Protein AF-A0A7Y2K6D4-F1 (afdb_monomer)

Solvent-accessible surface area (backbone atoms only — not comparable to full-atom values): 5765 Å² total; per-residue (Å²): 112,74,66,63,62,68,44,50,59,63,50,50,50,51,50,50,54,51,48,51,38,58,72,73,65,43,77,71,92,57,51,30,50,75,83,76,61,53,95,91,52,88,77,87,76,90,47,38,27,34,46,38,64,92,76,44,72,49,71,49,98,82,44,17,36,39,36,40,30,32,30,64,82,66,54,73,45,80,43,79,39,78,67,56,65,93,63,54,83,78,44,60,64,48,109

Secondary structure (DSSP, 8-state):
-HHHHHHHHHHHHHHHHHHHIIIIIS---S---GGG--TT--------EEE-GGG-EEE-TTS-EEEEEE-TT--EEEEEES---TTGGG-SEE-

Mean predicted aligned error: 9.54 Å

Sequence (95 aa):
MKILQKFIFPILLLAVIALVYTVYFSPSKGLGSFSDFDPNNNAVKDIKVNLLVDRGINLDSHGGATFYTSDKGGNVVLINADKVPAEIESAKVVI

Radius of gyration: 20.66 Å; Cα contacts (8 Å, |Δi|>4): 112; chains: 1; bounding box: 41×28×60 Å

Foldseek 3Di:
DVVVVVCPVVVVVVVVVVVCCVPPVPVPVFFADPVVDDPVDPDDDDTKWFWPLVVPWAADPQAWIWGWTAGPVRDIDIDTGNHDDPCVSVDGIDD

pLDDT: mean 86.64, std 9.34, range [53.88, 96.94]

Structure (mmCIF, N/CA/C/O backbone):
data_AF-A0A7Y2K6D4-F1
#
_entry.id   AF-A0A7Y2K6D4-F1
#
loop_
_atom_site.group_PDB
_atom_site.id
_atom_site.type_symbol
_atom_site.label_atom_id
_atom_site.label_alt_id
_atom_site.label_comp_id
_atom_site.label_asym_id
_atom_site.label_entity_id
_atom_site.label_seq_id
_atom_site.pdbx_PDB_ins_code
_atom_site.Cartn_x
_atom_site.Cartn_y
_atom_site.Cartn_z
_atom_site.occupancy
_atom_site.B_iso_or_equiv
_atom_site.auth_seq_id
_atom_site.auth_comp_id
_atom_site.auth_asym_id
_atom_site.auth_atom_id
_atom_site.pdbx_PDB_model_num
ATOM 1 N N . MET A 1 1 ? -22.979 -3.265 44.281 1.00 60.59 1 MET A N 1
ATOM 2 C CA . MET A 1 1 ? -23.959 -2.533 43.440 1.00 60.59 1 MET A CA 1
ATOM 3 C C . MET A 1 1 ? -23.559 -1.081 43.160 1.00 60.59 1 MET A C 1
ATOM 5 O O . MET A 1 1 ? -23.448 -0.739 41.994 1.00 60.59 1 MET A O 1
ATOM 9 N N . LYS A 1 2 ? -23.245 -0.245 44.166 1.00 66.94 2 LYS A N 1
ATOM 10 C CA . LYS A 1 2 ? -22.865 1.175 43.948 1.00 66.94 2 LYS A CA 1
ATOM 11 C C . LYS A 1 2 ? -21.558 1.381 43.160 1.00 66.94 2 LYS A C 1
ATOM 13 O O . LYS A 1 2 ? -21.434 2.328 42.394 1.00 66.94 2 LYS A O 1
ATOM 18 N N . ILE A 1 3 ? -20.599 0.473 43.331 1.00 71.62 3 ILE A N 1
ATOM 19 C CA . ILE A 1 3 ? -19.293 0.520 42.654 1.00 71.62 3 ILE A CA 1
ATOM 20 C C . ILE A 1 3 ? -19.434 0.254 41.150 1.00 71.62 3 ILE A C 1
ATOM 22 O O . ILE A 1 3 ? -18.873 0.988 40.349 1.00 71.62 3 ILE A O 1
ATOM 26 N N . LEU A 1 4 ? -20.249 -0.731 40.760 1.00 73.19 4 LEU A N 1
ATOM 27 C CA . LEU A 1 4 ? -20.445 -1.094 39.354 1.00 73.19 4 LEU A CA 1
ATOM 28 C C . LEU A 1 4 ? -21.168 0.014 38.569 1.00 73.19 4 LEU A C 1
ATOM 30 O O . LEU A 1 4 ? -20.768 0.343 37.459 1.00 73.19 4 LEU A O 1
ATOM 34 N N . GLN A 1 5 ? -22.164 0.664 39.185 1.00 77.38 5 GLN A N 1
ATOM 35 C CA . GLN A 1 5 ? -22.816 1.847 38.609 1.00 77.38 5 GLN A CA 1
ATOM 36 C C . GLN A 1 5 ? -21.851 3.024 38.430 1.00 77.38 5 GLN A C 1
ATOM 38 O O . GLN A 1 5 ? -21.930 3.730 37.429 1.00 77.38 5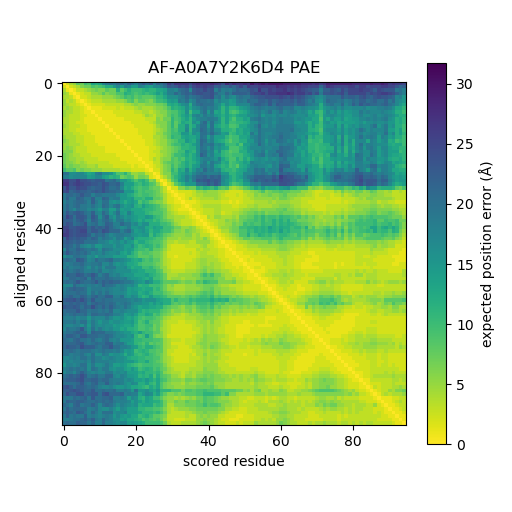 GLN A O 1
ATOM 43 N N . LYS A 1 6 ? -20.907 3.218 39.360 1.00 84.44 6 LYS A N 1
ATOM 44 C CA . LYS A 1 6 ? -19.915 4.299 39.276 1.00 84.44 6 LYS A CA 1
ATOM 45 C C . LYS A 1 6 ? -18.951 4.123 38.096 1.00 84.44 6 LYS A C 1
ATOM 47 O O . LYS A 1 6 ? -18.421 5.110 37.596 1.00 84.44 6 LYS A O 1
ATOM 52 N N . PHE A 1 7 ? -18.757 2.888 37.632 1.00 90.81 7 PHE A N 1
ATOM 53 C CA . PHE A 1 7 ? -17.877 2.577 36.508 1.00 90.81 7 PHE A CA 1
ATOM 54 C C . PHE A 1 7 ? -18.577 2.511 35.146 1.00 90.81 7 PHE A C 1
ATOM 56 O O . PHE A 1 7 ? -17.889 2.444 34.131 1.00 90.81 7 PHE A O 1
ATOM 63 N N . ILE A 1 8 ? -19.912 2.603 35.088 1.00 91.38 8 ILE A N 1
ATOM 64 C CA . ILE A 1 8 ? -20.650 2.511 33.818 1.00 91.38 8 ILE A CA 1
ATOM 65 C C . ILE A 1 8 ? -20.205 3.600 32.828 1.00 91.38 8 ILE A C 1
ATOM 67 O O . ILE A 1 8 ? -19.948 3.321 31.662 1.00 91.38 8 ILE A O 1
ATOM 71 N N . PHE A 1 9 ? -20.037 4.830 33.320 1.00 91.06 9 PHE A N 1
ATOM 72 C CA . PHE A 1 9 ? -19.660 5.985 32.514 1.00 91.06 9 PHE A CA 1
ATOM 73 C C . PHE A 1 9 ? -18.203 5.934 32.027 1.00 91.06 9 PHE A C 1
ATOM 75 O O . PHE A 1 9 ? -17.992 6.069 30.824 1.00 91.06 9 PHE A O 1
ATOM 82 N N . 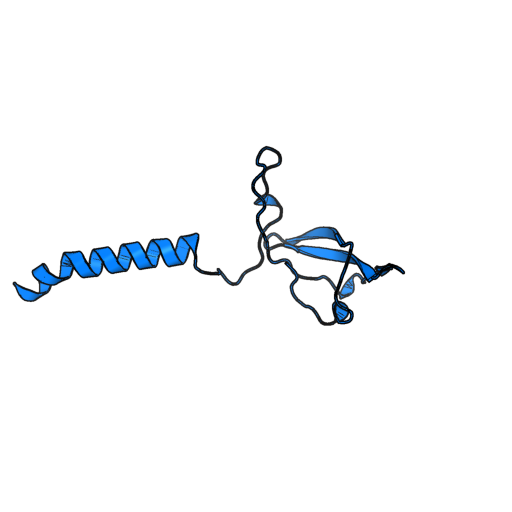PRO A 1 10 ? -17.187 5.693 32.881 1.00 94.31 10 PRO A N 1
ATOM 83 C CA . PRO A 1 10 ? -15.810 5.580 32.399 1.00 94.31 10 PRO A CA 1
ATOM 84 C C . PRO A 1 10 ? -15.596 4.381 31.465 1.00 94.31 10 PRO A C 1
ATOM 86 O O . PRO A 1 10 ? -14.818 4.497 30.521 1.00 94.31 10 PRO A O 1
ATOM 89 N N . ILE A 1 11 ? -16.304 3.261 31.663 1.00 94.94 11 ILE A N 1
ATOM 90 C CA . ILE A 1 11 ? -16.255 2.125 30.727 1.00 94.94 11 ILE A CA 1
ATOM 91 C C . ILE A 1 11 ? -16.861 2.515 29.377 1.00 94.94 11 ILE A C 1
ATOM 93 O O . ILE A 1 11 ? -16.263 2.237 28.341 1.00 94.94 11 ILE A O 1
ATOM 97 N N . LEU A 1 12 ? -18.015 3.190 29.377 1.00 95.69 12 LEU A N 1
ATOM 98 C CA . LEU A 1 12 ? -18.648 3.671 28.150 1.00 95.69 12 LEU A CA 1
ATOM 99 C C . LEU A 1 12 ? -17.738 4.653 27.399 1.00 95.69 12 LEU A C 1
ATOM 101 O O . LEU A 1 12 ? -17.578 4.537 26.1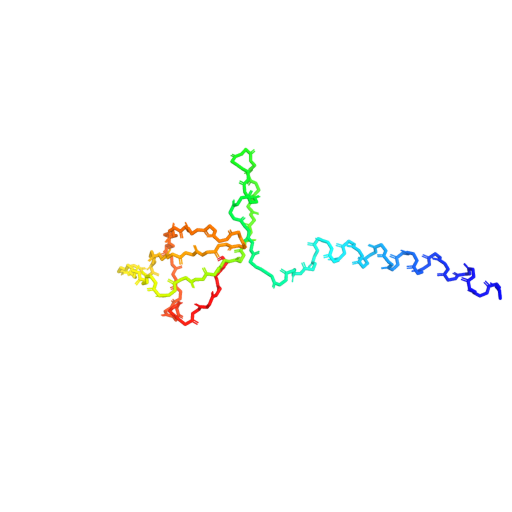88 1.00 95.69 12 LEU A O 1
ATOM 105 N N . LEU A 1 13 ? -17.096 5.580 28.116 1.00 96.69 13 LEU A N 1
ATOM 106 C CA . LEU A 1 13 ? -16.151 6.529 27.532 1.00 96.69 13 LEU A CA 1
ATOM 107 C C . LEU A 1 13 ? -14.963 5.808 26.881 1.00 96.69 13 LEU A C 1
ATOM 109 O O . LEU A 1 13 ? -14.635 6.085 25.729 1.00 96.69 13 LEU A O 1
ATOM 113 N N . LEU A 1 14 ? -14.353 4.849 27.585 1.00 96.94 14 LEU A N 1
ATOM 114 C CA . LEU A 1 14 ? -13.275 4.026 27.035 1.00 96.94 14 LEU A CA 1
ATOM 115 C C . LEU A 1 14 ? -13.729 3.232 25.807 1.00 96.94 14 LEU A C 1
ATOM 117 O O . LEU A 1 14 ? -12.982 3.150 24.837 1.00 96.94 14 LEU A O 1
ATOM 121 N N . ALA A 1 15 ? -14.948 2.690 25.819 1.00 96.38 15 ALA A N 1
ATOM 122 C CA . ALA A 1 15 ? -15.504 1.962 24.684 1.00 96.38 15 ALA A CA 1
ATOM 123 C C . ALA A 1 15 ? -15.680 2.863 23.451 1.00 96.38 15 ALA A C 1
ATOM 125 O O . ALA A 1 15 ? -15.325 2.456 22.348 1.00 96.38 15 ALA A O 1
ATOM 126 N N . VAL A 1 16 ? -16.164 4.098 23.627 1.00 96.94 16 VAL A N 1
ATOM 127 C CA . VAL A 1 16 ? -16.295 5.069 22.528 1.00 96.94 16 VAL A CA 1
ATOM 128 C C . VAL A 1 16 ? -14.925 5.471 21.982 1.00 96.94 16 VAL A C 1
ATOM 130 O O . VAL A 1 16 ? -14.735 5.462 20.769 1.00 96.94 16 VAL A O 1
ATOM 133 N N . ILE A 1 17 ? -13.951 5.764 22.851 1.00 95.94 17 ILE A N 1
ATOM 134 C CA . ILE A 1 17 ? -12.574 6.078 22.429 1.00 95.94 17 ILE A CA 1
ATOM 135 C C . ILE A 1 17 ? -11.975 4.901 21.655 1.00 95.94 17 ILE A C 1
ATOM 137 O O . ILE A 1 17 ? -11.401 5.098 20.586 1.00 95.94 17 ILE A O 1
ATOM 141 N N . ALA A 1 18 ? -12.138 3.677 22.163 1.00 92.88 18 ALA A N 1
ATOM 142 C CA . ALA A 1 18 ? -11.661 2.472 21.501 1.00 92.88 18 ALA A CA 1
ATOM 143 C C . ALA A 1 18 ? -12.334 2.270 20.139 1.00 92.88 18 ALA A C 1
ATOM 145 O O . ALA A 1 18 ? -11.648 1.915 19.191 1.00 92.88 18 ALA A O 1
ATOM 146 N N . LEU A 1 19 ? -13.637 2.534 20.015 1.00 91.88 19 LEU A N 1
ATOM 147 C CA . LEU A 1 19 ? -14.372 2.436 18.754 1.00 91.88 19 LEU A CA 1
ATOM 148 C C . LEU A 1 19 ? -13.912 3.483 17.733 1.00 91.88 19 LEU A C 1
ATOM 150 O O . LEU A 1 19 ? -13.659 3.147 16.580 1.00 91.88 19 LEU A O 1
ATOM 154 N N . VAL A 1 20 ? -13.750 4.743 18.144 1.00 89.19 20 VAL A N 1
ATOM 155 C CA . VAL A 1 20 ? -13.212 5.789 17.260 1.00 89.19 20 VAL A CA 1
ATOM 156 C C . VAL A 1 20 ? -11.796 5.426 16.829 1.00 89.19 20 VAL A C 1
ATOM 158 O O . VAL A 1 20 ? -11.476 5.496 15.644 1.00 89.19 20 VAL A O 1
ATOM 161 N N . TYR A 1 21 ? -10.963 4.971 17.767 1.00 85.56 21 TYR A N 1
ATOM 162 C CA . TYR A 1 21 ? -9.622 4.513 17.450 1.00 85.56 21 TYR A CA 1
ATOM 163 C C . TYR A 1 21 ? -9.664 3.345 16.467 1.00 85.56 21 TYR A C 1
ATOM 165 O O . TYR A 1 21 ? -8.990 3.410 15.454 1.00 85.56 21 TYR A O 1
ATOM 173 N N . THR A 1 22 ? -10.477 2.310 16.681 1.00 80.31 22 THR A N 1
ATOM 174 C CA . THR A 1 22 ? -10.487 1.132 15.804 1.00 80.31 22 THR A CA 1
ATOM 175 C C . THR A 1 22 ? -11.082 1.375 14.424 1.00 80.31 22 THR A C 1
ATOM 177 O O . THR A 1 22 ? -10.660 0.722 13.474 1.00 80.31 22 THR A O 1
ATOM 180 N N . VAL A 1 23 ? -12.025 2.306 14.293 1.00 76.19 23 VAL A N 1
ATOM 181 C CA . VAL A 1 23 ? -12.661 2.619 13.007 1.00 76.19 23 VAL A CA 1
ATOM 182 C C . VAL A 1 23 ? -11.840 3.621 12.194 1.00 76.19 23 VAL A C 1
ATOM 184 O O . VAL A 1 23 ? -11.704 3.442 10.987 1.00 76.19 23 VAL A O 1
ATOM 187 N N . TYR A 1 24 ? -11.283 4.657 12.830 1.00 69.50 24 TYR A N 1
ATOM 188 C CA . TYR A 1 24 ? -10.589 5.741 12.120 1.00 69.50 24 TYR A CA 1
ATOM 189 C C . TYR A 1 24 ? -9.066 5.641 12.150 1.00 69.50 24 TYR A C 1
ATOM 191 O O . TYR A 1 24 ? -8.414 5.954 11.158 1.00 69.50 24 TYR A O 1
ATOM 199 N N . PHE A 1 25 ? -8.492 5.253 13.288 1.00 70.00 25 PHE A N 1
ATOM 200 C CA . PHE A 1 25 ? -7.048 5.343 13.526 1.00 70.00 25 PHE A CA 1
ATOM 201 C C . PHE A 1 25 ? -6.347 3.994 13.549 1.00 70.00 25 PHE A C 1
ATOM 203 O O . PHE A 1 25 ? -5.122 3.949 13.445 1.00 70.00 25 PHE A O 1
ATOM 210 N N . SER A 1 26 ? -7.092 2.896 13.690 1.00 61.22 26 SER A N 1
ATOM 211 C CA . SER A 1 26 ? -6.522 1.571 13.600 1.00 61.22 26 SER A CA 1
ATOM 212 C C . SER A 1 26 ? -5.989 1.468 12.192 1.00 61.22 26 SER A C 1
ATOM 214 O O . SER A 1 26 ? -6.757 1.610 11.233 1.00 61.22 26 SER A O 1
ATOM 216 N N . PRO A 1 27 ? -4.681 1.227 12.051 1.00 56.44 27 PRO A N 1
ATOM 217 C CA . PRO A 1 27 ? -4.116 0.882 10.776 1.00 56.44 27 PRO A CA 1
ATOM 218 C C . PRO A 1 27 ? -4.668 -0.506 10.483 1.00 56.44 27 PRO A C 1
ATOM 220 O O . PRO A 1 27 ? -4.000 -1.494 10.779 1.00 56.44 27 PRO A O 1
ATOM 223 N N . SER A 1 28 ? -5.919 -0.609 10.016 1.00 53.88 28 SER A N 1
ATOM 224 C CA . SER A 1 28 ? -6.488 -1.878 9.594 1.00 53.88 28 SER A CA 1
ATOM 225 C C . SER A 1 28 ? -5.505 -2.404 8.559 1.00 53.88 28 SER A C 1
ATOM 227 O O . SER A 1 28 ? 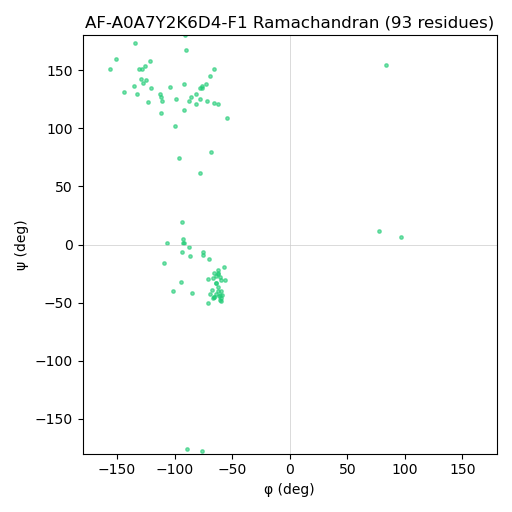-5.220 -1.772 7.542 1.00 53.88 28 SER A O 1
ATOM 229 N N . LYS A 1 29 ? -4.800 -3.456 8.978 1.00 59.09 29 LYS A N 1
ATOM 230 C CA . LYS A 1 29 ? -3.551 -3.936 8.396 1.00 59.09 29 LYS A CA 1
ATOM 231 C C . LYS A 1 29 ? -3.873 -4.714 7.126 1.00 59.09 29 LYS A C 1
ATOM 233 O O . LYS A 1 29 ? -3.652 -5.918 7.062 1.00 59.09 29 LYS A O 1
ATOM 238 N N . GLY A 1 30 ? -4.468 -4.035 6.159 1.00 74.56 30 GLY A N 1
ATOM 239 C CA . GLY A 1 30 ? -4.918 -4.594 4.900 1.00 74.56 30 GLY A CA 1
ATOM 240 C C . GLY A 1 30 ? -4.519 -3.703 3.739 1.00 74.56 30 GLY A C 1
ATOM 241 O O . GLY A 1 30 ? -3.987 -2.605 3.913 1.00 74.56 30 GLY A O 1
ATOM 242 N N . LEU A 1 31 ? -4.770 -4.216 2.544 1.00 83.25 31 LEU A N 1
ATOM 243 C CA . LEU A 1 31 ? -4.671 -3.426 1.331 1.00 83.25 31 LEU A CA 1
ATOM 244 C C . LEU A 1 31 ? -5.815 -2.402 1.317 1.00 83.25 31 LEU A C 1
ATOM 246 O O . LEU A 1 31 ? -6.916 -2.682 1.798 1.00 83.25 31 LEU A O 1
ATOM 250 N N . GLY A 1 32 ? -5.560 -1.211 0.787 1.00 86.94 32 GLY A N 1
ATOM 251 C CA . GLY A 1 32 ? -6.606 -0.258 0.432 1.00 86.94 32 GLY A CA 1
ATOM 252 C C . GLY A 1 32 ? -7.301 -0.663 -0.865 1.00 86.94 32 GLY A C 1
ATOM 253 O O . GLY A 1 32 ? -7.009 -1.718 -1.430 1.00 86.94 32 GLY A O 1
ATOM 254 N N . SER A 1 33 ? -8.247 0.154 -1.331 1.00 88.00 33 SER A N 1
ATOM 255 C CA . SER A 1 33 ? -8.861 -0.030 -2.648 1.00 88.00 33 SER A CA 1
ATOM 256 C C . SER A 1 33 ? -8.754 1.216 -3.496 1.00 88.00 33 SER A C 1
ATOM 258 O O . SER A 1 33 ? -8.962 2.320 -2.997 1.00 88.00 33 SER A O 1
ATOM 260 N N . PHE A 1 34 ? -8.514 1.029 -4.790 1.00 89.19 34 PHE A N 1
ATOM 261 C CA . PHE A 1 34 ? -8.590 2.119 -5.756 1.00 89.19 34 PHE A CA 1
ATOM 262 C C . PHE A 1 34 ? -10.015 2.672 -5.874 1.00 89.19 34 PHE A C 1
ATOM 264 O O . PHE A 1 34 ? -10.187 3.858 -6.128 1.00 89.19 34 PHE A O 1
ATOM 271 N N . SER A 1 35 ? -11.041 1.855 -5.606 1.00 86.75 35 SER A N 1
ATOM 272 C CA . SER A 1 35 ? -12.434 2.317 -5.592 1.00 86.75 35 SER A CA 1
ATOM 273 C C . SER A 1 35 ? -12.766 3.232 -4.412 1.00 86.75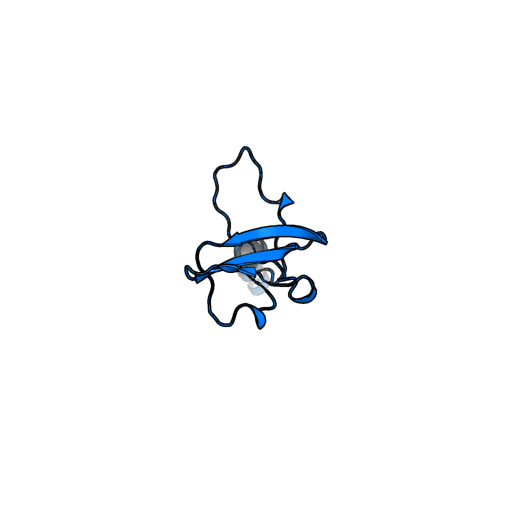 35 SER A C 1
ATOM 27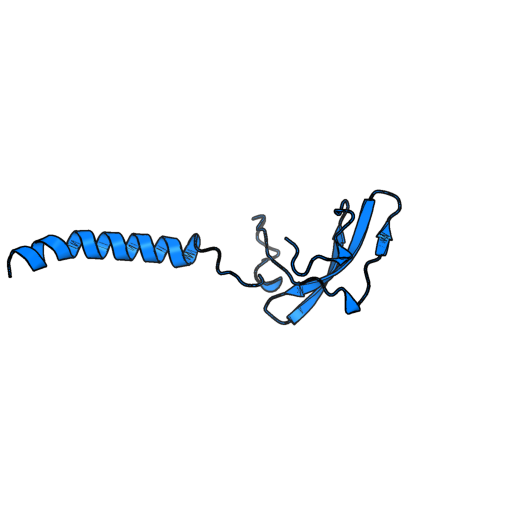5 O O . SER A 1 35 ? -13.841 3.819 -4.394 1.00 86.75 35 SER A O 1
ATOM 277 N N . ASP A 1 36 ? -11.887 3.327 -3.407 1.00 83.56 36 ASP A N 1
ATOM 278 C CA . ASP A 1 36 ? -12.082 4.244 -2.282 1.00 83.56 36 ASP A CA 1
ATOM 279 C C . ASP A 1 36 ? -11.776 5.710 -2.686 1.00 83.56 36 ASP A C 1
ATOM 281 O O . ASP A 1 36 ? -12.057 6.622 -1.907 1.00 83.56 36 ASP A O 1
ATOM 285 N N . PHE A 1 37 ? -11.214 5.948 -3.882 1.00 83.62 37 PHE A N 1
ATOM 286 C CA . PHE A 1 37 ? -10.985 7.284 -4.437 1.00 83.62 37 PHE A CA 1
ATOM 287 C C . PHE A 1 37 ? -12.171 7.722 -5.303 1.00 83.62 37 PHE A C 1
ATOM 289 O O . PHE A 1 37 ? -12.447 7.138 -6.351 1.00 83.62 37 PHE A O 1
ATOM 296 N N . ASP A 1 38 ? -12.860 8.774 -4.865 1.00 81.25 38 ASP A N 1
ATOM 297 C CA . ASP A 1 38 ? -13.928 9.427 -5.625 1.00 81.25 38 ASP A CA 1
ATOM 298 C C . ASP A 1 38 ? -13.319 10.506 -6.542 1.00 81.25 38 ASP A C 1
ATOM 300 O O . ASP A 1 38 ? -12.675 11.422 -6.025 1.00 81.25 38 ASP A O 1
ATOM 304 N N . PRO A 1 39 ? -13.540 10.460 -7.871 1.00 80.94 39 PRO A N 1
ATOM 305 C CA . PRO A 1 39 ? -13.075 11.491 -8.804 1.00 80.94 39 PRO A CA 1
ATOM 306 C C . PRO A 1 39 ? -13.571 12.911 -8.488 1.00 80.94 39 PRO A C 1
ATOM 308 O O . PRO A 1 39 ? -12.992 13.881 -8.969 1.00 80.94 39 PRO A O 1
ATOM 311 N N . ASN A 1 40 ? -14.645 13.050 -7.703 1.00 87.50 40 ASN A N 1
ATOM 312 C CA . ASN A 1 40 ? -15.206 14.334 -7.278 1.00 87.50 40 ASN A CA 1
ATOM 313 C C . ASN A 1 40 ? -14.649 14.818 -5.927 1.00 87.50 40 ASN A C 1
ATOM 315 O O . ASN A 1 40 ? -15.066 15.865 -5.427 1.00 87.50 40 ASN A O 1
ATOM 319 N N . ASN A 1 41 ? -13.727 14.070 -5.316 1.00 80.44 41 ASN A N 1
ATOM 320 C CA . ASN A 1 41 ? -13.097 14.406 -4.047 1.00 80.44 41 ASN A CA 1
ATOM 321 C C . ASN A 1 41 ? -11.608 14.718 -4.254 1.00 80.44 41 ASN A C 1
ATOM 323 O O . ASN A 1 41 ? -10.871 13.937 -4.843 1.00 80.44 41 ASN A O 1
ATOM 327 N N . ASN A 1 42 ? -11.151 15.853 -3.721 1.00 81.44 42 ASN A N 1
ATOM 328 C CA . ASN A 1 42 ? -9.750 16.283 -3.801 1.00 81.44 42 ASN A CA 1
ATOM 329 C C . ASN A 1 42 ? -8.909 15.841 -2.589 1.00 81.44 42 ASN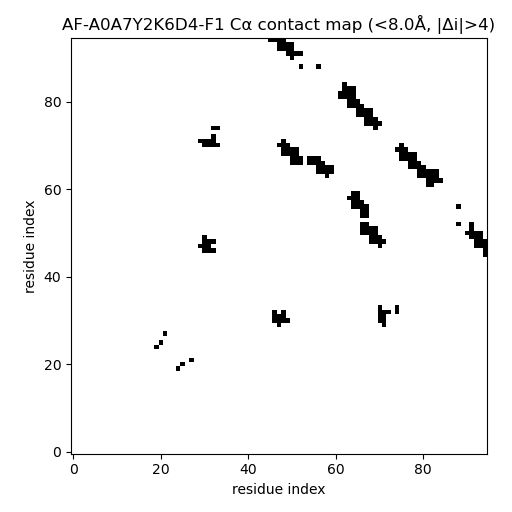 A C 1
ATOM 331 O O . ASN A 1 42 ? -7.756 16.250 -2.453 1.00 81.44 42 ASN A O 1
ATOM 335 N N . ALA A 1 43 ? -9.477 15.062 -1.664 1.00 79.94 43 ALA A N 1
ATOM 336 C C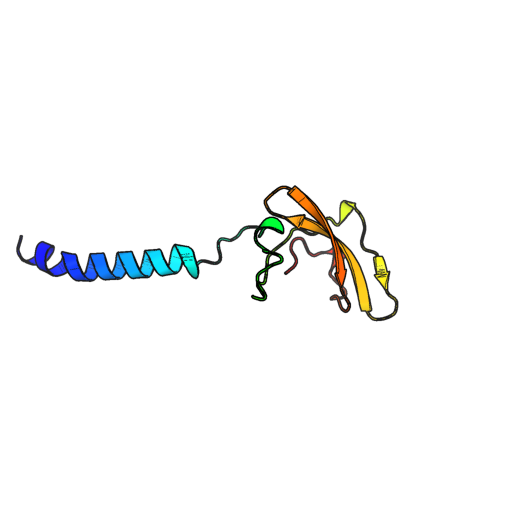A . ALA A 1 43 ? -8.744 14.549 -0.517 1.00 79.94 43 ALA A CA 1
ATOM 337 C C . ALA A 1 43 ? -7.653 13.565 -0.967 1.00 79.94 43 ALA A C 1
ATOM 339 O O . ALA A 1 43 ? -7.939 12.531 -1.569 1.00 79.94 43 ALA A O 1
ATOM 340 N N . VAL A 1 44 ? -6.403 13.870 -0.618 1.00 79.31 44 VAL A N 1
ATOM 341 C CA . VAL A 1 44 ? -5.275 12.951 -0.791 1.00 79.31 44 VAL A CA 1
ATOM 342 C C . VAL A 1 44 ? -5.321 11.922 0.333 1.00 79.31 44 VAL A C 1
ATOM 344 O O . VAL A 1 44 ? -5.374 12.278 1.512 1.00 79.31 44 VAL A O 1
ATOM 347 N N . LYS A 1 45 ? -5.326 10.642 -0.034 1.00 81.75 45 LYS A N 1
ATOM 348 C CA . LYS A 1 45 ? -5.311 9.523 0.903 1.00 81.75 45 LYS A CA 1
ATOM 349 C C . LYS A 1 45 ? -4.258 8.521 0.467 1.00 81.75 45 LYS A C 1
ATOM 351 O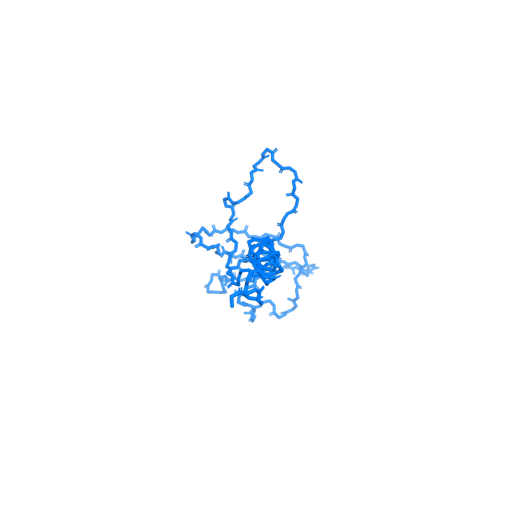 O . LYS A 1 45 ? -4.290 8.049 -0.662 1.00 81.75 45 LYS A O 1
ATOM 356 N N . ASP A 1 46 ? -3.407 8.139 1.402 1.00 87.12 46 ASP A N 1
ATOM 357 C CA . ASP A 1 46 ? -2.445 7.069 1.186 1.00 87.12 46 ASP A CA 1
ATOM 358 C C . ASP A 1 46 ? -3.149 5.710 1.300 1.00 87.12 46 ASP A C 1
ATOM 360 O O . ASP A 1 46 ? -3.930 5.470 2.234 1.00 87.12 46 ASP A O 1
ATOM 364 N N . ILE A 1 47 ? -2.871 4.796 0.366 1.00 87.94 47 ILE A N 1
ATOM 365 C CA . ILE A 1 47 ? -3.385 3.425 0.414 1.00 87.94 47 ILE A CA 1
ATOM 366 C C . ILE A 1 47 ? -2.266 2.410 0.240 1.00 87.94 47 ILE A C 1
ATOM 368 O O . ILE A 1 47 ? -1.359 2.587 -0.552 1.00 87.94 47 ILE A O 1
ATOM 372 N N . LYS A 1 48 ? -2.362 1.295 0.962 1.00 90.31 48 LYS A N 1
ATOM 373 C CA . LYS A 1 48 ? -1.426 0.179 0.810 1.00 90.31 48 LYS A CA 1
ATOM 374 C C . LYS A 1 48 ? -1.891 -0.728 -0.318 1.00 90.31 48 LYS A C 1
ATOM 376 O O . LYS A 1 48 ? -3.018 -1.210 -0.260 1.00 90.31 48 LYS A O 1
ATOM 381 N N . VAL A 1 49 ? -1.046 -1.023 -1.291 1.00 92.69 49 VAL A N 1
ATOM 382 C CA . VAL A 1 49 ? -1.367 -1.949 -2.389 1.00 92.69 49 VAL A CA 1
ATOM 383 C C . VAL A 1 49 ? -0.280 -3.004 -2.531 1.00 92.69 49 VAL A C 1
ATOM 385 O O . VAL A 1 49 ? 0.874 -2.776 -2.177 1.00 92.69 49 VAL A O 1
ATOM 388 N N . ASN A 1 50 ? -0.651 -4.192 -3.001 1.00 93.19 50 ASN A N 1
ATOM 389 C CA . ASN A 1 50 ? 0.299 -5.274 -3.229 1.00 93.19 50 ASN A CA 1
ATOM 390 C C . ASN A 1 50 ? 1.081 -4.999 -4.505 1.00 93.19 50 ASN A C 1
ATOM 392 O O . ASN A 1 50 ? 0.478 -4.706 -5.533 1.00 93.19 50 ASN A O 1
ATOM 396 N N . LEU A 1 51 ? 2.396 -5.175 -4.459 1.00 93.50 51 LEU A N 1
ATOM 397 C CA . LEU A 1 51 ? 3.239 -5.155 -5.645 1.00 93.50 51 LEU A CA 1
ATOM 398 C C . LEU A 1 51 ? 3.185 -6.519 -6.344 1.00 93.50 51 LEU A C 1
ATOM 400 O O . LEU A 1 51 ? 3.371 -7.557 -5.706 1.00 93.50 51 LEU A O 1
ATOM 404 N N . LEU A 1 52 ? 2.933 -6.522 -7.652 1.00 93.81 52 LEU A N 1
ATOM 405 C CA . LEU A 1 52 ? 2.909 -7.728 -8.481 1.00 93.81 52 LEU A CA 1
ATOM 406 C C . LEU A 1 52 ? 4.266 -7.916 -9.167 1.00 93.81 52 LEU A C 1
ATOM 408 O O . LEU A 1 52 ? 4.423 -7.645 -10.357 1.00 93.81 52 LEU A O 1
ATOM 412 N N . VAL A 1 53 ? 5.262 -8.350 -8.389 1.00 90.56 53 VAL A N 1
ATOM 413 C CA . VAL A 1 53 ? 6.651 -8.551 -8.853 1.00 90.56 53 VAL A CA 1
ATOM 414 C C . VAL A 1 53 ? 6.728 -9.575 -9.996 1.00 90.56 53 VAL A C 1
ATOM 416 O O . VAL A 1 53 ? 7.556 -9.452 -10.894 1.00 90.56 53 VAL A O 1
ATOM 419 N N . ASP A 1 54 ? 5.814 -10.545 -10.018 1.00 90.56 54 ASP A N 1
ATOM 420 C CA . ASP A 1 54 ? 5.673 -11.564 -11.064 1.00 90.56 54 ASP A CA 1
ATOM 421 C C . ASP A 1 54 ? 5.337 -10.987 -12.450 1.00 90.56 54 ASP A C 1
ATOM 423 O O . ASP A 1 54 ? 5.610 -11.627 -13.465 1.00 90.56 54 ASP A O 1
ATOM 427 N N . ARG A 1 55 ? 4.782 -9.770 -12.510 1.00 91.69 55 ARG A N 1
ATOM 428 C CA . ARG A 1 55 ? 4.487 -9.057 -13.765 1.00 91.69 55 ARG A CA 1
ATOM 429 C C . ARG A 1 55 ? 5.618 -8.144 -14.240 1.00 91.69 55 ARG A C 1
ATOM 431 O O . ARG A 1 55 ? 5.477 -7.511 -15.286 1.00 91.69 55 ARG A O 1
ATOM 438 N N . GLY A 1 56 ? 6.726 -8.103 -13.503 1.00 89.25 56 GLY A N 1
ATOM 439 C CA . GLY A 1 56 ? 7.904 -7.307 -13.819 1.00 89.25 56 GLY A CA 1
ATOM 440 C C . GLY A 1 56 ? 7.817 -5.853 -13.351 1.00 89.25 56 GLY A C 1
ATOM 441 O O . GLY A 1 56 ? 6.739 -5.271 -13.203 1.00 89.25 56 GLY A O 1
ATOM 442 N N . ILE A 1 57 ? 8.996 -5.272 -13.131 1.00 92.69 57 ILE A N 1
ATOM 443 C CA . ILE A 1 57 ? 9.204 -3.872 -12.755 1.00 92.69 57 ILE A CA 1
ATOM 444 C C . ILE A 1 57 ? 10.119 -3.255 -13.811 1.00 92.69 57 ILE A C 1
ATOM 446 O O . ILE A 1 57 ? 11.217 -3.752 -14.045 1.00 92.69 57 ILE A O 1
ATOM 450 N N . ASN A 1 58 ? 9.664 -2.186 -14.461 1.00 92.75 58 ASN A N 1
ATOM 451 C CA . ASN A 1 58 ? 10.466 -1.448 -15.433 1.00 92.75 58 ASN A CA 1
ATOM 452 C C . ASN A 1 58 ? 11.048 -0.210 -14.760 1.00 92.75 58 ASN A C 1
ATOM 454 O O . ASN A 1 58 ? 10.337 0.775 -14.574 1.00 92.75 58 ASN A O 1
ATOM 458 N N . LEU A 1 59 ? 12.324 -0.273 -14.390 1.00 90.94 59 LEU A N 1
ATOM 459 C CA . LEU A 1 59 ? 13.070 0.870 -13.870 1.00 90.94 59 LEU A CA 1
ATOM 460 C C . LEU A 1 59 ? 13.375 1.850 -15.008 1.00 90.94 59 LEU A C 1
ATOM 462 O O . LEU A 1 59 ? 13.761 1.440 -16.105 1.00 90.94 59 LEU A O 1
ATOM 466 N N . ASP A 1 60 ? 13.225 3.142 -14.744 1.00 88.19 60 ASP A N 1
ATOM 467 C CA . ASP A 1 60 ? 13.679 4.183 -15.655 1.00 88.19 60 ASP A CA 1
ATOM 468 C C . ASP A 1 60 ? 15.135 4.595 -15.357 1.00 88.19 60 ASP A C 1
ATOM 470 O O . ASP A 1 60 ? 15.725 4.255 -14.330 1.00 88.19 60 ASP A O 1
ATOM 474 N N . SER A 1 61 ? 15.746 5.343 -16.278 1.00 83.88 61 SER A N 1
ATOM 475 C CA . SER A 1 61 ? 17.133 5.814 -16.135 1.00 83.88 61 SER A CA 1
ATOM 476 C C . SER A 1 61 ? 17.311 6.982 -15.150 1.00 83.88 61 SER A C 1
ATOM 478 O O . SER A 1 61 ? 18.443 7.380 -14.886 1.00 83.88 61 SER A O 1
ATOM 480 N N . HIS A 1 62 ? 16.221 7.549 -14.631 1.00 87.12 62 HIS A N 1
ATOM 481 C CA . HIS A 1 62 ? 16.189 8.699 -13.721 1.00 87.12 62 HIS A CA 1
ATOM 482 C C . HIS A 1 62 ? 15.849 8.308 -12.267 1.00 87.12 62 HIS A C 1
ATOM 484 O O . HIS A 1 62 ? 15.823 9.177 -11.393 1.00 87.12 62 HIS A O 1
ATOM 490 N N . GLY A 1 63 ? 15.655 7.013 -11.993 1.00 85.62 63 GLY A N 1
ATOM 491 C CA . GLY A 1 63 ? 15.381 6.455 -10.669 1.00 85.62 63 GLY A CA 1
ATOM 492 C C . GLY A 1 63 ? 13.901 6.217 -10.355 1.00 85.62 63 GLY A C 1
ATOM 493 O O . GLY A 1 63 ? 13.583 5.883 -9.214 1.00 85.62 63 GLY A O 1
ATOM 494 N N . GLY A 1 64 ? 13.003 6.392 -11.320 1.00 92.56 64 GLY A N 1
ATOM 495 C CA . GLY A 1 64 ? 11.601 5.998 -11.245 1.00 92.56 64 GLY A CA 1
ATOM 496 C C . GLY A 1 64 ? 11.353 4.581 -11.760 1.00 92.56 64 GLY A C 1
ATOM 497 O O . GLY A 1 64 ? 12.274 3.852 -12.144 1.00 92.56 64 GLY A O 1
ATOM 498 N N . ALA A 1 65 ? 10.092 4.155 -11.718 1.00 94.12 65 ALA A N 1
ATOM 499 C CA . ALA A 1 65 ? 9.690 2.836 -12.180 1.00 94.12 65 ALA A CA 1
ATOM 500 C C . ALA A 1 65 ? 8.224 2.756 -12.591 1.00 94.12 65 ALA A C 1
ATOM 502 O O . ALA A 1 65 ? 7.347 3.396 -12.014 1.00 94.12 65 ALA A O 1
ATOM 503 N N . THR A 1 66 ? 7.956 1.859 -13.533 1.00 94.81 66 THR A N 1
ATOM 504 C CA . THR A 1 66 ? 6.612 1.437 -13.913 1.00 94.81 66 THR A CA 1
ATOM 505 C C . THR A 1 66 ? 6.378 -0.014 -13.489 1.00 94.81 66 THR A C 1
ATOM 507 O O . THR A 1 66 ? 7.135 -0.906 -13.877 1.00 94.81 66 THR A O 1
ATOM 510 N N . PHE A 1 67 ? 5.334 -0.268 -12.699 1.00 95.31 67 PHE A N 1
ATOM 511 C CA . PHE A 1 67 ? 5.036 -1.593 -12.139 1.00 95.31 67 PHE A CA 1
ATOM 512 C C . PHE A 1 67 ? 3.541 -1.807 -11.893 1.00 95.31 67 PHE A C 1
ATOM 514 O O . PHE A 1 67 ? 2.760 -0.861 -11.787 1.00 95.31 67 PHE A O 1
ATOM 521 N N . TYR A 1 68 ? 3.130 -3.070 -11.791 1.00 96.06 68 TYR A N 1
ATOM 522 C CA . TYR A 1 68 ? 1.742 -3.432 -11.514 1.00 96.06 68 TYR A CA 1
ATOM 523 C C . TYR A 1 68 ? 1.492 -3.592 -10.020 1.00 96.06 68 TYR A C 1
ATOM 525 O O . TYR A 1 68 ? 2.271 -4.222 -9.305 1.00 96.06 68 TYR A O 1
ATOM 533 N N . THR A 1 69 ? 0.353 -3.085 -9.561 1.00 95.62 69 THR A N 1
ATOM 534 C CA . THR A 1 69 ? -0.113 -3.265 -8.186 1.00 95.62 69 THR A CA 1
ATOM 535 C C . THR A 1 69 ? -1.520 -3.842 -8.151 1.00 95.62 69 THR A C 1
ATOM 537 O O . THR A 1 69 ? -2.282 -3.666 -9.097 1.00 95.62 69 THR A O 1
ATOM 540 N N . SER A 1 70 ? -1.861 -4.543 -7.071 1.00 94.19 70 SER A N 1
ATOM 541 C CA . SER A 1 70 ? -3.203 -5.060 -6.799 1.00 94.19 70 SER A CA 1
ATOM 542 C C . SER A 1 70 ? -3.737 -4.494 -5.493 1.00 94.19 70 SER A C 1
ATOM 544 O O . SER A 1 70 ? -3.056 -4.518 -4.466 1.00 94.19 70 SER A O 1
ATOM 546 N N . ASP A 1 71 ? -4.987 -4.055 -5.507 1.00 93.12 71 ASP A N 1
ATOM 547 C CA . ASP A 1 71 ? -5.682 -3.579 -4.313 1.00 93.12 71 ASP A CA 1
ATOM 548 C C . ASP A 1 71 ? -6.413 -4.713 -3.560 1.00 93.12 71 ASP A C 1
ATOM 550 O O . ASP A 1 71 ? -6.322 -5.888 -3.933 1.00 93.12 71 ASP A O 1
ATOM 554 N N . LYS A 1 72 ? -7.155 -4.378 -2.492 1.00 89.62 72 LYS A N 1
ATOM 555 C CA . LYS A 1 72 ? -7.951 -5.341 -1.700 1.00 89.62 72 LYS A CA 1
ATOM 556 C C . LYS A 1 72 ? -9.060 -6.037 -2.495 1.00 89.62 72 LYS A C 1
ATOM 558 O O . LYS A 1 72 ? -9.488 -7.119 -2.105 1.00 89.62 72 LYS A O 1
ATOM 563 N N . GLY A 1 73 ? -9.549 -5.401 -3.558 1.00 88.31 73 GLY A N 1
ATOM 564 C CA . GLY A 1 73 ? -10.591 -5.914 -4.444 1.00 88.31 73 GLY A CA 1
ATOM 565 C C . GLY A 1 73 ? -10.045 -6.765 -5.590 1.00 88.31 73 GLY A C 1
ATOM 566 O O . GLY A 1 73 ? -10.831 -7.283 -6.377 1.00 88.31 73 GLY A O 1
ATOM 567 N N . GLY A 1 74 ? -8.720 -6.919 -5.690 1.00 89.31 74 GLY A N 1
ATOM 568 C CA . GLY A 1 74 ? -8.069 -7.604 -6.806 1.00 89.31 74 GLY A CA 1
ATOM 569 C C . GLY A 1 74 ? -7.981 -6.751 -8.074 1.00 89.31 74 GLY A C 1
ATOM 570 O O . GLY A 1 74 ? -7.657 -7.276 -9.138 1.00 89.31 74 GLY A O 1
ATOM 571 N N . ASN A 1 75 ? -8.261 -5.447 -7.982 1.00 92.50 75 ASN A N 1
ATOM 572 C CA . ASN A 1 75 ? -8.101 -4.537 -9.106 1.00 92.50 75 ASN A CA 1
ATOM 573 C C . ASN A 1 75 ? -6.612 -4.331 -9.357 1.00 92.50 75 ASN A C 1
ATOM 575 O O . ASN A 1 75 ? -5.883 -3.903 -8.458 1.00 92.50 75 ASN A O 1
ATOM 579 N N . VAL A 1 76 ? -6.176 -4.623 -10.582 1.00 94.62 76 VAL A N 1
ATOM 580 C CA . VAL A 1 76 ? -4.782 -4.465 -10.989 1.00 94.62 76 VAL A CA 1
ATOM 581 C C . VAL A 1 76 ? -4.606 -3.156 -11.741 1.00 94.62 76 VAL A C 1
ATOM 583 O O . VAL A 1 76 ? -5.276 -2.925 -12.746 1.00 94.62 76 VAL A O 1
ATOM 586 N N . VAL A 1 77 ? -3.678 -2.325 -11.275 1.00 94.06 77 VAL A N 1
ATOM 587 C CA . VAL A 1 77 ? -3.385 -1.013 -11.860 1.00 94.06 77 VAL A CA 1
ATOM 588 C C . VAL A 1 77 ? -1.894 -0.898 -12.154 1.00 94.06 77 VAL A C 1
ATOM 590 O O . VAL A 1 77 ? -1.055 -1.337 -11.364 1.00 94.06 77 VAL A O 1
ATOM 593 N N . LEU A 1 78 ? -1.574 -0.315 -13.309 1.00 94.75 78 LEU A N 1
ATOM 594 C CA . LEU A 1 78 ? -0.216 0.070 -13.677 1.00 94.75 78 LEU A CA 1
ATOM 595 C C . LEU A 1 78 ? 0.110 1.416 -13.028 1.00 94.75 78 LEU A C 1
ATOM 597 O O . LEU A 1 78 ? -0.577 2.405 -13.278 1.00 94.75 78 LEU A O 1
ATOM 601 N N . ILE A 1 79 ? 1.151 1.444 -12.208 1.00 93.50 79 ILE A N 1
ATOM 602 C CA . ILE A 1 79 ? 1.643 2.646 -11.540 1.00 93.50 79 ILE A CA 1
ATOM 603 C C . ILE A 1 79 ? 2.907 3.108 -12.251 1.00 93.50 79 ILE A C 1
ATOM 605 O O . ILE A 1 79 ? 3.771 2.290 -12.562 1.00 93.50 79 ILE A O 1
ATOM 609 N N . ASN A 1 80 ? 3.002 4.414 -12.489 1.00 94.00 80 ASN A N 1
ATOM 610 C CA . ASN A 1 80 ? 4.230 5.081 -12.899 1.00 94.00 80 ASN A CA 1
ATOM 611 C C . ASN A 1 80 ? 4.687 5.976 -11.744 1.00 94.00 80 ASN A C 1
ATOM 613 O O . ASN A 1 80 ? 3.974 6.910 -11.376 1.00 94.00 80 ASN A O 1
ATOM 617 N N . ALA A 1 81 ? 5.821 5.641 -11.138 1.00 92.12 81 ALA A N 1
ATOM 618 C CA . ALA A 1 81 ? 6.373 6.334 -9.987 1.00 92.12 81 ALA A CA 1
ATOM 619 C C . ALA A 1 81 ? 7.665 7.050 -10.381 1.00 92.12 81 ALA A C 1
ATOM 621 O O . ALA A 1 81 ? 8.597 6.414 -10.864 1.00 92.12 81 ALA A O 1
ATOM 622 N N . ASP A 1 82 ? 7.747 8.350 -10.102 1.00 91.50 82 ASP A N 1
ATOM 623 C CA . ASP A 1 82 ? 8.896 9.181 -10.489 1.00 91.50 82 ASP A CA 1
ATOM 624 C C . ASP A 1 82 ? 10.197 8.804 -9.766 1.00 91.50 82 ASP A C 1
ATOM 626 O O . ASP A 1 82 ? 11.289 9.041 -10.278 1.00 91.50 82 ASP A O 1
ATOM 630 N N . LYS A 1 83 ? 10.098 8.265 -8.544 1.00 90.62 83 LYS A N 1
ATOM 631 C CA . LYS A 1 83 ? 11.242 7.802 -7.750 1.00 90.62 83 LYS A CA 1
ATOM 632 C C . LYS A 1 83 ? 10.875 6.564 -6.959 1.00 90.62 83 LYS A C 1
ATOM 634 O O . LYS A 1 83 ? 9.878 6.565 -6.238 1.00 90.62 83 LYS A O 1
ATOM 639 N N . VAL A 1 84 ? 11.725 5.549 -7.030 1.00 91.12 84 VAL A N 1
ATOM 640 C CA . VAL A 1 84 ? 11.590 4.324 -6.245 1.00 91.12 84 VAL A CA 1
ATOM 641 C C . VAL A 1 84 ? 12.906 3.960 -5.554 1.00 91.12 84 VAL A C 1
ATOM 643 O O . VAL A 1 84 ? 13.983 4.301 -6.045 1.00 91.12 84 VAL A O 1
ATOM 646 N N . PRO A 1 85 ? 12.854 3.287 -4.394 1.00 89.25 85 PRO A N 1
ATOM 647 C CA . PRO A 1 85 ? 14.047 2.725 -3.772 1.00 89.25 85 PRO A CA 1
ATOM 648 C C . PRO A 1 85 ? 14.641 1.604 -4.637 1.00 89.25 85 PRO A C 1
ATOM 650 O O . PRO A 1 85 ? 13.913 0.898 -5.338 1.00 89.25 85 PRO A O 1
ATOM 653 N N . ALA A 1 86 ? 15.960 1.414 -4.550 1.00 83.06 86 ALA A N 1
ATOM 654 C CA . ALA A 1 86 ? 16.685 0.415 -5.338 1.00 83.06 86 ALA A CA 1
ATOM 655 C C . ALA A 1 86 ? 16.194 -1.019 -5.064 1.00 83.06 86 ALA A C 1
ATOM 657 O O . ALA A 1 86 ? 16.231 -1.874 -5.941 1.00 83.06 86 ALA A O 1
ATOM 658 N N . GLU A 1 87 ? 15.681 -1.275 -3.860 1.00 87.19 87 GLU A N 1
ATOM 659 C CA . GLU A 1 87 ? 15.220 -2.586 -3.410 1.00 87.19 87 GLU A CA 1
ATOM 660 C C . GLU A 1 87 ? 13.713 -2.824 -3.630 1.00 87.19 87 GLU A C 1
ATOM 662 O O . GLU A 1 87 ? 13.137 -3.717 -2.999 1.00 87.19 87 GLU A O 1
ATOM 667 N N . ILE A 1 88 ? 13.046 -2.063 -4.511 1.00 89.25 88 ILE A N 1
ATOM 668 C CA . ILE A 1 88 ? 11.597 -2.199 -4.766 1.00 89.25 88 ILE A CA 1
ATOM 669 C C . ILE A 1 88 ? 11.184 -3.616 -5.195 1.00 89.25 88 ILE A C 1
ATOM 671 O O . ILE A 1 88 ? 10.099 -4.067 -4.844 1.00 89.25 88 ILE A O 1
ATOM 675 N N . GLU A 1 89 ? 12.059 -4.364 -5.868 1.00 87.44 89 GLU A N 1
ATOM 676 C CA . GLU A 1 89 ? 11.808 -5.756 -6.275 1.00 87.44 89 GLU A CA 1
ATOM 677 C C . GLU A 1 89 ? 11.587 -6.707 -5.089 1.00 87.44 89 GLU A C 1
ATOM 679 O O . GLU A 1 89 ? 10.924 -7.734 -5.220 1.00 87.44 89 GLU A O 1
ATOM 684 N N . SER A 1 90 ? 12.113 -6.359 -3.912 1.00 87.94 90 SER A N 1
ATOM 685 C CA . SER A 1 90 ? 11.908 -7.123 -2.677 1.00 87.94 90 SER A CA 1
ATOM 686 C C . SER A 1 90 ? 10.635 -6.718 -1.923 1.00 87.94 90 SER A C 1
ATOM 688 O O . SER A 1 90 ? 10.237 -7.382 -0.960 1.00 87.94 90 SER A O 1
ATOM 690 N N . ALA A 1 91 ? 9.983 -5.628 -2.341 1.00 88.12 91 ALA A N 1
ATOM 691 C CA . ALA A 1 91 ? 8.800 -5.113 -1.680 1.00 88.12 91 ALA A CA 1
ATOM 692 C C . ALA A 1 91 ? 7.573 -5.969 -2.010 1.00 88.12 91 ALA A C 1
ATOM 694 O O . ALA A 1 91 ? 7.301 -6.325 -3.152 1.00 88.12 91 ALA A O 1
ATOM 695 N N . LYS A 1 92 ? 6.775 -6.266 -0.984 1.00 87.69 92 LYS A N 1
ATOM 696 C CA . LYS A 1 92 ? 5.478 -6.936 -1.152 1.00 87.69 92 LYS A CA 1
ATOM 697 C C . LYS A 1 92 ? 4.322 -5.942 -1.232 1.00 87.69 92 LYS A C 1
ATOM 699 O O . LYS A 1 92 ? 3.316 -6.207 -1.882 1.00 87.69 92 LYS A O 1
ATOM 704 N N . VAL A 1 93 ? 4.455 -4.818 -0.533 1.00 89.31 93 VAL A N 1
ATOM 705 C CA . VAL A 1 93 ? 3.419 -3.797 -0.378 1.00 89.31 93 VAL A CA 1
ATOM 706 C C . VAL A 1 93 ? 4.058 -2.432 -0.570 1.00 89.31 93 VAL A C 1
ATOM 708 O O . VAL A 1 93 ? 5.124 -2.178 -0.010 1.00 89.31 93 VAL A O 1
ATOM 711 N N . VAL A 1 94 ? 3.384 -1.568 -1.319 1.00 89.56 94 VAL A N 1
ATOM 712 C CA . VAL A 1 94 ? 3.761 -0.167 -1.539 1.00 89.56 94 VAL A CA 1
ATOM 713 C C . VAL A 1 94 ? 2.629 0.752 -1.077 1.00 89.56 94 VAL A C 1
ATOM 715 O O . VAL A 1 94 ? 1.491 0.295 -0.919 1.00 89.56 94 VAL A O 1
ATOM 718 N N . ILE A 1 95 ? 2.967 2.008 -0.784 1.00 88.31 95 ILE A N 1
ATOM 719 C CA . ILE A 1 95 ? 2.044 3.068 -0.351 1.00 88.31 95 ILE A CA 1
ATOM 720 C C . ILE A 1 95 ? 2.142 4.213 -1.345 1.00 88.31 95 ILE A C 1
ATOM 722 O O . ILE A 1 95 ? 3.303 4.543 -1.677 1.00 88.31 95 ILE A O 1
#

Nearest PDB structures (foldseek):
  1gut-assembly1_C  TM=5.376E-01  e=5.299E-01  Clostridium pasteurianum
  8u6p-assembly1_A  TM=5.032E-01  e=3.144E+00  Human immunodeficiency virus 1
  2vg6-assembly1_A  TM=4.621E-01  e=2.480E+00  Human immunodeficiency virus 1
  2vg5-assembly1_A  TM=4.670E-01  e=2.963E+00  Human immunodeficiency virus 1
  3kle-assembly3_I  TM=4.844E-01  e=3.541E+00  Human immunodeficiency virus type 1 BH10